Protein AF-A0A210QBY7-F1 (afdb_monomer_lite)

Sequence (183 aa):
MATKRFVQTTADEMLTKRVKVNADNTIKANQKSARILAEYLTEMCQDTAFESFDDAKGDNCNVQARGDKSNVQAKGDISNVQAGGDNSNEQARGDNNNVQARGDNIYVQAKDDNNNVQARGDNNNVQARGDNNNVQARGDNNNVRARGDNNNMQAWVGNNNVQARGDNSNVQARGDNNNVQAM

Radius of gyration: 27.67 Å; chains: 1; bounding box: 81×31×72 Å

pLDDT: mean 86.05, std 14.01, range [42.41, 98.56]

Foldseek 3Di:
DDDPDDPDQDPVNVVVVVVVVVVVVVVVVVVVVVVVVVLVVQQEAEEEDAAEDEATGHQEEEYEYEDQEYADEHEHQEYEAEYEHQHYHYEYEHEHYEYEYEHAHYEYEYEEYNYEEEYEHAHYEYEYEYENYEYEYEHAEEEAEYEEACYEEEYEEHAYEYEYEYYNYHYYYYYDHYDYYYD

Structure (mmCIF, N/CA/C/O backbone):
data_AF-A0A210QBY7-F1
#
_entry.id   AF-A0A210QBY7-F1
#
loop_
_atom_site.group_PDB
_atom_site.id
_atom_site.type_symbol
_atom_site.label_atom_id
_atom_site.label_alt_id
_atom_site.label_comp_id
_atom_site.label_asym_id
_atom_site.label_entity_id
_atom_site.label_seq_id
_atom_site.pdbx_PDB_ins_code
_atom_site.Cartn_x
_atom_site.Cartn_y
_atom_site.Cartn_z
_atom_site.occupancy
_atom_site.B_iso_or_equiv
_atom_site.auth_seq_id
_atom_site.auth_comp_id
_atom_site.auth_asym_id
_atom_site.auth_atom_id
_atom_site.pdbx_PDB_model_num
ATOM 1 N N . MET A 1 1 ? -62.542 -25.751 53.205 1.00 45.81 1 MET A N 1
ATOM 2 C CA . MET A 1 1 ? -62.296 -24.412 52.624 1.00 45.81 1 MET A CA 1
ATOM 3 C C . MET A 1 1 ? -60.810 -24.113 52.741 1.00 45.81 1 MET A C 1
ATOM 5 O O . MET A 1 1 ? -60.315 -24.057 53.856 1.00 45.81 1 MET A O 1
ATOM 9 N N . ALA A 1 2 ? -60.085 -24.016 51.624 1.00 45.78 2 ALA A N 1
ATOM 10 C CA . ALA A 1 2 ? -58.661 -23.684 51.632 1.00 45.78 2 ALA A CA 1
ATOM 11 C C . ALA A 1 2 ? -58.498 -22.159 51.694 1.00 45.78 2 ALA A C 1
ATOM 13 O O . ALA A 1 2 ? -58.852 -21.449 50.751 1.00 45.78 2 ALA A O 1
ATOM 14 N N . THR A 1 3 ? -58.013 -21.649 52.821 1.00 47.22 3 THR A N 1
ATOM 15 C CA . THR A 1 3 ? -57.775 -20.220 53.036 1.00 47.22 3 THR A CA 1
ATOM 16 C C . THR A 1 3 ? -56.633 -19.763 52.125 1.00 47.22 3 THR A C 1
ATOM 18 O O . THR A 1 3 ? -55.481 -20.144 52.331 1.00 47.22 3 THR A O 1
ATOM 21 N N . LYS A 1 4 ? -56.934 -18.956 51.097 1.00 53.50 4 LYS A N 1
ATOM 22 C CA . LYS A 1 4 ? -55.911 -18.270 50.292 1.00 53.50 4 LYS A CA 1
ATOM 23 C C . LYS A 1 4 ? -55.120 -17.335 51.216 1.00 53.50 4 LYS A C 1
ATOM 25 O O . LYS A 1 4 ? -55.618 -16.281 51.599 1.00 53.50 4 LYS A O 1
ATOM 30 N N . ARG A 1 5 ? -53.893 -17.720 51.581 1.00 47.78 5 ARG A N 1
ATOM 31 C CA . ARG A 1 5 ? -52.928 -16.824 52.233 1.00 47.78 5 ARG A CA 1
ATOM 32 C C . ARG A 1 5 ? -52.524 -15.745 51.228 1.00 47.78 5 ARG A C 1
ATOM 34 O O . ARG A 1 5 ? -51.733 -16.004 50.326 1.00 47.78 5 ARG A O 1
ATOM 41 N N . PHE A 1 6 ? -53.070 -14.543 51.380 1.00 56.25 6 PHE A N 1
ATOM 42 C CA . PHE A 1 6 ? -52.480 -13.348 50.786 1.00 56.25 6 PHE A CA 1
ATOM 43 C C . PHE A 1 6 ? -51.204 -13.033 51.567 1.00 56.25 6 PHE A C 1
ATOM 45 O O . PHE A 1 6 ? -51.256 -12.751 52.761 1.00 56.25 6 PHE A O 1
ATOM 52 N N . VAL A 1 7 ? -50.052 -13.151 50.911 1.00 62.00 7 VAL A N 1
ATOM 53 C CA . VAL A 1 7 ? -48.763 -12.776 51.498 1.00 62.00 7 VAL A CA 1
ATOM 54 C C . VAL A 1 7 ? -48.736 -11.249 51.587 1.00 62.00 7 VAL A C 1
ATOM 56 O O . VAL A 1 7 ? -48.567 -10.567 50.579 1.00 62.00 7 VAL A O 1
ATOM 59 N N . GLN A 1 8 ? -48.970 -10.704 52.780 1.00 61.72 8 GLN A N 1
ATOM 60 C CA . GLN A 1 8 ? -48.744 -9.289 53.066 1.00 61.72 8 GLN A CA 1
ATOM 61 C C . GLN A 1 8 ? -47.234 -9.056 53.143 1.00 61.72 8 GLN A C 1
ATOM 63 O O . GLN A 1 8 ? -46.600 -9.373 54.143 1.00 61.72 8 GLN A O 1
ATOM 68 N N . THR A 1 9 ? -46.659 -8.543 52.058 1.00 65.25 9 THR A N 1
ATOM 69 C CA . THR A 1 9 ? -45.274 -8.053 52.027 1.00 65.25 9 THR A CA 1
ATOM 70 C C . THR A 1 9 ? -45.123 -6.895 53.013 1.00 65.25 9 THR A C 1
ATOM 72 O O . THR A 1 9 ? -45.935 -5.965 52.989 1.00 65.25 9 THR A O 1
ATOM 75 N N . THR A 1 10 ? -44.099 -6.922 53.863 1.00 80.12 10 THR A N 1
ATOM 76 C CA . THR A 1 10 ? -43.856 -5.835 54.829 1.00 80.12 10 THR A CA 1
ATOM 77 C C . THR A 1 10 ? -43.322 -4.578 54.124 1.00 80.12 10 THR A C 1
ATOM 79 O O . THR A 1 10 ? -42.815 -4.643 52.999 1.00 80.12 10 THR A O 1
ATOM 82 N N . ALA A 1 11 ? -43.442 -3.403 54.756 1.00 80.94 11 ALA A N 1
ATOM 83 C CA . ALA A 1 11 ? -42.924 -2.148 54.193 1.00 80.94 11 ALA A CA 1
ATOM 84 C C . ALA A 1 11 ? -41.408 -2.216 53.924 1.00 80.94 11 ALA A C 1
ATOM 86 O O . ALA A 1 11 ? -40.953 -1.751 52.878 1.00 80.94 11 ALA A O 1
ATOM 87 N N . ASP A 1 12 ? -40.655 -2.880 54.806 1.00 80.38 12 ASP A N 1
ATOM 88 C CA . ASP A 1 12 ? -39.215 -3.109 54.650 1.00 80.38 12 ASP A CA 1
ATOM 89 C C . ASP A 1 12 ? -38.896 -4.019 53.459 1.00 80.38 12 ASP A C 1
ATOM 91 O O . ASP A 1 12 ? -37.970 -3.744 52.693 1.00 80.38 12 ASP A O 1
ATOM 95 N N . GLU A 1 13 ? -39.689 -5.068 53.221 1.00 84.88 13 GLU A N 1
ATOM 96 C CA . GLU A 1 13 ? -39.536 -5.915 52.032 1.00 84.88 13 GLU A CA 1
ATOM 97 C C . GLU A 1 13 ? -39.848 -5.152 50.736 1.00 84.88 13 GLU A C 1
ATOM 99 O O . GLU A 1 13 ? -39.161 -5.335 49.726 1.00 84.88 13 GLU A O 1
ATOM 104 N N . MET A 1 14 ? -40.859 -4.276 50.747 1.00 85.56 14 MET A N 1
ATOM 105 C CA . MET A 1 14 ? -41.179 -3.415 49.602 1.00 85.56 14 MET A CA 1
ATOM 106 C C . MET A 1 14 ? -40.079 -2.383 49.334 1.00 85.56 14 MET A C 1
ATOM 108 O O . MET A 1 14 ? -39.711 -2.174 48.174 1.00 85.56 14 MET A O 1
ATOM 112 N N . LEU A 1 15 ? -39.517 -1.777 50.384 1.00 86.31 15 LEU A N 1
ATOM 113 C CA . LEU A 1 15 ? -38.401 -0.840 50.280 1.00 86.31 15 LEU A CA 1
ATOM 114 C C . LEU A 1 15 ? -37.148 -1.539 49.738 1.00 86.31 15 LEU A C 1
ATOM 116 O O . LEU A 1 15 ? -36.541 -1.060 48.782 1.00 86.31 15 LEU A O 1
ATOM 120 N N . THR A 1 16 ? -36.830 -2.723 50.264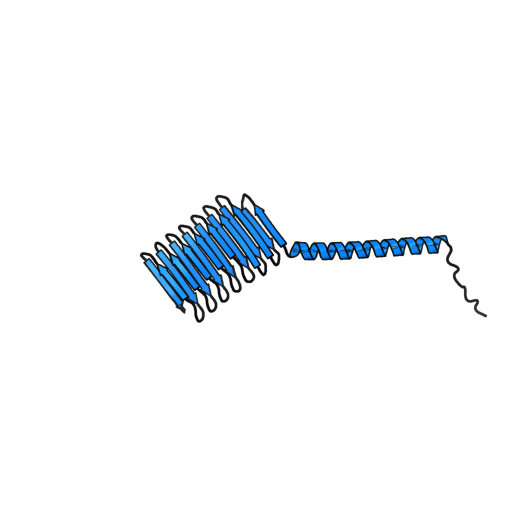 1.00 86.94 16 THR A N 1
ATOM 121 C CA . THR A 1 16 ? -35.696 -3.549 49.821 1.00 86.94 16 THR A CA 1
ATOM 122 C C . THR A 1 16 ? -35.824 -3.938 48.347 1.00 86.94 16 THR A C 1
ATOM 124 O O . THR A 1 16 ? -34.856 -3.850 47.589 1.00 86.94 16 THR A O 1
ATOM 127 N N . LYS A 1 17 ? -37.031 -4.320 47.901 1.00 88.31 17 LYS A N 1
ATOM 128 C CA . LYS A 1 17 ? -37.309 -4.606 46.484 1.00 88.31 17 LYS A CA 1
ATOM 129 C C . LYS A 1 17 ? -37.128 -3.367 45.607 1.00 88.31 17 LYS A C 1
ATOM 131 O O . LYS A 1 17 ? -36.501 -3.468 44.557 1.00 88.31 17 LYS A O 1
ATOM 136 N N . ARG A 1 18 ? -37.628 -2.201 46.030 1.00 88.25 18 ARG A N 1
ATOM 137 C CA . ARG A 1 18 ? -37.465 -0.935 45.290 1.00 88.25 18 ARG A CA 1
ATOM 138 C C . ARG A 1 18 ? -36.004 -0.525 45.153 1.00 88.25 18 ARG A C 1
ATOM 140 O O . ARG A 1 18 ? -35.585 -0.153 44.061 1.00 88.25 18 ARG A O 1
ATOM 147 N N . VAL A 1 19 ? -35.233 -0.626 46.234 1.00 90.56 19 VAL A N 1
ATOM 148 C CA . VAL A 1 19 ? -33.799 -0.314 46.224 1.00 90.56 19 VAL A CA 1
ATOM 149 C C . VAL A 1 19 ? -33.054 -1.248 45.269 1.00 90.56 19 VAL A C 1
ATOM 151 O O . VAL A 1 19 ? -32.284 -0.761 44.445 1.00 90.56 19 VAL A O 1
ATOM 154 N N . LYS A 1 20 ? -33.340 -2.560 45.296 1.00 89.19 20 LYS A N 1
ATOM 155 C CA . LYS A 1 20 ? -32.759 -3.518 44.338 1.00 89.19 20 LYS A CA 1
ATOM 156 C C . LYS A 1 20 ? -33.100 -3.180 42.888 1.00 89.19 20 LYS A C 1
ATOM 158 O O . LYS A 1 20 ? -32.198 -3.086 42.068 1.00 89.19 20 LYS A O 1
ATOM 163 N N . VAL A 1 21 ? -34.374 -2.928 42.581 1.00 93.12 21 VAL A N 1
ATOM 164 C CA . VAL A 1 21 ? -34.806 -2.588 41.213 1.00 93.12 21 VAL A CA 1
ATOM 165 C C . VAL A 1 21 ? -34.131 -1.306 40.713 1.00 93.12 21 VAL A C 1
ATOM 167 O O . VAL A 1 21 ? -33.682 -1.255 39.569 1.00 93.12 21 VAL A O 1
ATOM 170 N N . ASN A 1 22 ? -34.007 -0.282 41.560 1.00 89.94 22 ASN A N 1
ATOM 171 C CA . ASN A 1 22 ? -33.315 0.954 41.191 1.00 89.94 22 ASN A CA 1
ATOM 172 C C . ASN A 1 22 ? -31.812 0.732 40.966 1.00 89.94 22 ASN A C 1
ATOM 174 O O . ASN A 1 22 ? -31.254 1.277 40.010 1.00 89.94 22 ASN A O 1
ATOM 178 N N . ALA A 1 23 ? -31.165 -0.083 41.804 1.00 85.69 23 ALA A N 1
ATOM 179 C CA . ALA A 1 23 ? -29.761 -0.444 41.634 1.00 85.69 23 ALA A CA 1
ATOM 180 C C . ALA A 1 23 ? -29.536 -1.214 40.323 1.00 85.69 23 ALA A C 1
ATOM 182 O O . ALA A 1 23 ? -28.673 -0.834 39.535 1.00 85.69 23 ALA A O 1
ATOM 183 N N . ASP A 1 24 ? -30.369 -2.216 40.032 1.00 91.75 24 ASP A N 1
ATOM 184 C CA . ASP A 1 24 ? -30.287 -3.020 38.809 1.00 91.75 24 ASP A CA 1
ATOM 185 C C . ASP A 1 24 ? -30.492 -2.170 37.548 1.00 91.75 24 ASP A C 1
ATOM 187 O O . ASP A 1 24 ? -29.776 -2.331 36.558 1.00 91.75 24 ASP A O 1
ATOM 191 N N . ASN A 1 25 ? -31.445 -1.233 37.574 1.00 90.38 25 ASN A N 1
ATOM 192 C CA . ASN A 1 25 ? -31.676 -0.309 36.462 1.00 90.38 25 ASN A CA 1
ATOM 193 C C . ASN A 1 25 ? -30.480 0.622 36.238 1.00 90.38 25 ASN A C 1
ATOM 195 O O . ASN A 1 25 ? -30.085 0.847 35.095 1.00 90.38 25 ASN A O 1
ATOM 199 N N . THR A 1 26 ? -29.878 1.119 37.320 1.00 88.50 26 THR A N 1
ATOM 200 C CA . THR A 1 26 ? -28.685 1.975 37.255 1.00 88.50 26 THR A CA 1
ATOM 201 C C . THR A 1 26 ? -27.488 1.205 36.694 1.00 88.50 26 THR A C 1
ATOM 203 O O . THR A 1 26 ? -26.792 1.700 35.810 1.00 88.50 26 THR A O 1
ATOM 206 N N . ILE A 1 27 ? -27.283 -0.040 37.135 1.00 84.62 27 ILE A N 1
ATOM 207 C CA . ILE A 1 27 ? -26.220 -0.916 36.625 1.00 84.62 27 ILE A CA 1
ATOM 208 C C . ILE A 1 27 ? -26.420 -1.193 35.132 1.00 84.62 27 ILE A C 1
ATOM 210 O O . ILE A 1 27 ? -25.480 -1.034 34.357 1.00 84.62 27 ILE A O 1
ATOM 214 N N . LYS A 1 28 ? -27.639 -1.546 34.704 1.00 88.69 28 LYS A N 1
ATOM 215 C CA . LYS A 1 28 ? -27.954 -1.789 33.286 1.00 88.69 28 LYS A CA 1
ATOM 216 C C . LYS A 1 28 ? -27.734 -0.550 32.419 1.00 88.69 28 LYS A C 1
ATOM 218 O O . LYS A 1 28 ? -27.207 -0.672 31.315 1.00 88.69 28 LYS A O 1
ATOM 223 N N . ALA A 1 29 ? -28.118 0.630 32.907 1.00 85.00 29 ALA A N 1
ATOM 224 C CA . ALA A 1 29 ? -27.880 1.889 32.207 1.00 85.00 29 ALA A CA 1
ATOM 225 C C . ALA A 1 29 ? -26.376 2.149 32.036 1.00 85.00 29 ALA A C 1
ATOM 227 O O . ALA A 1 29 ? -25.923 2.395 30.920 1.00 85.00 29 ALA A O 1
ATOM 228 N N . ASN A 1 30 ? -25.594 1.988 33.106 1.00 78.50 30 ASN A N 1
ATOM 229 C CA . ASN A 1 30 ? -24.143 2.174 33.068 1.00 78.50 30 ASN A CA 1
ATOM 230 C C . ASN A 1 30 ? -23.444 1.142 32.172 1.00 78.50 30 ASN A C 1
ATOM 232 O O . ASN A 1 30 ? -22.545 1.504 31.421 1.00 78.50 30 ASN A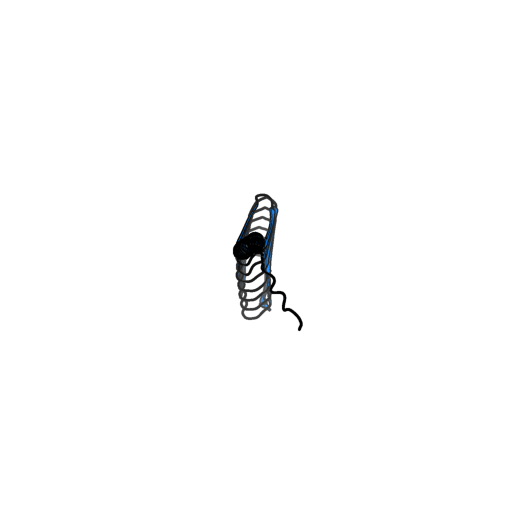 O 1
ATOM 236 N N . GLN A 1 31 ? -23.880 -0.121 32.189 1.00 82.12 31 GLN A N 1
ATOM 237 C CA . GLN A 1 31 ? -23.374 -1.162 31.288 1.00 82.12 31 GLN A CA 1
ATOM 238 C C . GLN A 1 31 ? -23.665 -0.841 29.818 1.00 82.12 31 GLN A C 1
ATOM 240 O O . GLN A 1 31 ? -22.802 -1.041 28.966 1.00 82.12 31 GLN A O 1
ATOM 245 N N . LYS A 1 32 ? -24.858 -0.316 29.507 1.00 87.50 32 LYS A N 1
ATOM 246 C CA . LYS A 1 32 ? -25.217 0.099 28.145 1.00 87.50 32 LYS A CA 1
ATOM 247 C C . LYS A 1 32 ? -24.360 1.276 27.674 1.00 87.50 32 LYS A C 1
ATOM 249 O O . LYS A 1 32 ? -23.839 1.227 26.565 1.00 87.50 32 LYS A O 1
ATOM 254 N N . SER A 1 33 ? -24.169 2.289 28.519 1.00 79.38 33 SER A N 1
ATOM 255 C CA . SER A 1 33 ? -23.293 3.428 28.217 1.00 79.38 33 SER A CA 1
ATOM 256 C C . SER A 1 33 ? -21.832 3.002 28.039 1.00 79.38 33 SER A C 1
ATOM 258 O O . SER A 1 33 ? -21.182 3.442 27.097 1.00 79.38 33 SER A O 1
ATOM 260 N N . ALA A 1 34 ? -21.326 2.107 28.893 1.00 67.81 34 ALA A N 1
ATOM 261 C CA . ALA A 1 34 ? -19.969 1.570 28.787 1.00 67.81 34 ALA A CA 1
ATOM 262 C C . ALA A 1 34 ? -19.764 0.760 27.499 1.00 67.81 34 ALA A C 1
ATOM 264 O O . ALA A 1 34 ? -18.706 0.847 26.884 1.00 67.81 34 ALA A O 1
ATOM 265 N N . ARG A 1 35 ? -20.785 0.011 27.063 1.00 77.38 35 ARG A N 1
ATOM 266 C CA . ARG A 1 35 ? -20.755 -0.721 25.793 1.00 77.38 35 ARG A CA 1
ATOM 267 C C . ARG A 1 35 ? -20.681 0.218 24.588 1.00 77.38 35 ARG A C 1
ATOM 269 O O . ARG A 1 35 ? -19.838 0.002 23.732 1.00 77.38 35 ARG A O 1
ATOM 276 N N . ILE A 1 36 ? -21.500 1.270 24.561 1.00 74.06 36 ILE A N 1
ATOM 277 C CA . ILE A 1 36 ? -21.469 2.285 23.492 1.00 74.06 36 ILE A CA 1
ATOM 278 C C . ILE A 1 36 ? -20.101 2.979 23.443 1.00 74.06 36 ILE A C 1
ATOM 280 O O . ILE A 1 36 ? -19.550 3.193 22.370 1.00 74.06 36 ILE A O 1
ATOM 284 N N . LEU A 1 37 ? -19.524 3.299 24.606 1.00 69.44 37 LEU A N 1
ATOM 285 C CA . LEU A 1 37 ? -18.194 3.902 24.680 1.00 69.44 37 LEU A CA 1
ATOM 286 C C . LEU A 1 37 ? -17.101 2.950 24.168 1.00 69.44 37 LEU A C 1
ATOM 288 O O . LEU A 1 37 ? -16.184 3.391 23.486 1.00 69.44 37 LEU A O 1
ATOM 292 N N . ALA A 1 38 ? -17.196 1.654 24.475 1.00 60.84 38 ALA A N 1
ATOM 293 C CA . ALA A 1 38 ? -16.258 0.649 23.981 1.00 60.84 38 ALA A CA 1
ATOM 294 C C . ALA A 1 38 ? -16.369 0.439 22.460 1.00 60.84 38 ALA A C 1
ATOM 296 O O . ALA A 1 38 ? -15.344 0.314 21.796 1.00 60.84 38 ALA A O 1
ATOM 297 N N . GLU A 1 39 ? -17.587 0.441 21.910 1.00 65.88 39 GLU A N 1
ATOM 298 C CA . GLU A 1 39 ? -17.836 0.391 20.460 1.00 65.88 39 GLU A CA 1
ATOM 299 C C . GLU A 1 39 ? -17.186 1.611 19.771 1.00 65.88 39 GLU A C 1
ATOM 301 O O . GLU A 1 39 ? -16.340 1.433 18.901 1.00 65.88 39 GLU A O 1
ATOM 306 N N . TYR A 1 40 ? -17.420 2.825 20.281 1.00 61.41 40 TYR A N 1
ATOM 307 C CA . TYR A 1 40 ? -16.814 4.064 19.767 1.00 61.41 40 TYR A CA 1
ATOM 308 C C . TYR A 1 40 ? -15.275 4.101 19.842 1.00 61.41 40 TYR A C 1
ATOM 310 O O . TYR A 1 40 ? -14.606 4.630 18.960 1.00 61.41 40 TYR A O 1
ATOM 318 N N . LEU A 1 41 ? -14.679 3.549 20.903 1.00 59.56 41 LEU A N 1
ATOM 319 C CA . LEU A 1 41 ? -13.218 3.494 21.041 1.00 59.56 41 LEU A CA 1
ATOM 320 C C . LEU A 1 41 ? -12.577 2.424 20.150 1.00 59.56 41 LEU A C 1
ATOM 322 O O . LEU A 1 41 ? -11.413 2.561 19.792 1.00 59.56 41 LEU A O 1
ATOM 326 N N . THR A 1 42 ? -13.321 1.381 19.775 1.00 56.25 42 THR A N 1
ATOM 327 C CA . THR A 1 42 ? -12.841 0.367 18.822 1.00 56.25 42 THR A CA 1
ATOM 328 C C . THR A 1 42 ? -12.772 0.936 17.399 1.00 56.25 42 THR A C 1
ATOM 330 O O . THR A 1 42 ? -11.956 0.489 16.602 1.00 56.25 42 THR A O 1
ATOM 333 N N . GLU A 1 43 ? -13.574 1.957 17.088 1.00 56.94 43 GLU A N 1
ATOM 334 C CA . GLU A 1 43 ? -13.597 2.617 15.775 1.00 56.94 43 GLU A CA 1
ATOM 335 C C . GLU A 1 43 ? -12.379 3.527 15.524 1.00 56.94 43 GLU A C 1
ATOM 337 O O . GLU A 1 43 ? -12.050 3.795 14.371 1.00 56.94 43 GLU A O 1
ATOM 342 N N . MET A 1 44 ? -11.685 3.995 16.570 1.00 55.41 44 MET A N 1
ATOM 343 C CA . MET A 1 44 ? -10.581 4.956 16.451 1.00 55.41 44 MET A CA 1
ATOM 344 C C . MET A 1 44 ? -9.289 4.407 17.057 1.00 55.41 44 MET A C 1
ATOM 346 O O . MET A 1 44 ? -9.062 4.507 18.263 1.00 55.41 44 MET A O 1
ATOM 350 N N . CYS A 1 45 ? -8.395 3.888 16.216 1.00 65.69 45 CYS A N 1
ATOM 351 C CA . CYS A 1 45 ? -7.062 3.492 16.658 1.00 65.69 45 CYS A CA 1
ATOM 352 C C . CYS A 1 45 ? -6.052 4.608 16.353 1.00 65.69 45 CYS A C 1
ATOM 354 O O . CYS A 1 45 ? -5.798 4.918 15.190 1.00 65.69 45 CYS A O 1
ATOM 356 N N . GLN A 1 46 ? -5.481 5.231 17.387 1.00 59.75 46 GLN A N 1
ATOM 357 C CA . GLN A 1 46 ? -4.388 6.200 17.260 1.00 59.75 46 GLN A CA 1
ATOM 358 C C . GLN A 1 46 ? -3.180 5.671 18.027 1.00 59.75 46 GLN A C 1
ATOM 360 O O . GLN A 1 46 ? -3.248 5.563 19.251 1.00 59.75 46 GLN A O 1
ATOM 365 N N . ASP A 1 47 ? -2.100 5.349 17.316 1.00 61.16 47 ASP A N 1
ATOM 366 C CA . ASP A 1 47 ? -0.855 4.878 17.926 1.00 61.16 47 ASP A CA 1
ATOM 367 C C . ASP A 1 47 ? 0.345 5.666 17.387 1.00 61.16 47 ASP A C 1
ATOM 369 O O . ASP A 1 47 ? 0.490 5.893 16.182 1.00 61.16 47 ASP A O 1
ATOM 373 N N . THR A 1 48 ? 1.186 6.139 18.300 1.00 52.81 48 THR A N 1
ATOM 374 C CA . THR A 1 48 ? 2.389 6.911 17.986 1.00 52.81 48 THR A CA 1
ATOM 375 C C . THR A 1 48 ? 3.512 6.425 18.893 1.00 52.81 48 THR A C 1
ATOM 377 O O . THR A 1 48 ? 3.564 6.822 20.061 1.00 52.81 48 THR A O 1
ATOM 380 N N . ALA A 1 49 ? 4.416 5.595 18.374 1.00 51.41 49 ALA A N 1
ATOM 381 C CA . ALA A 1 49 ? 5.551 5.068 19.128 1.00 51.41 49 ALA A CA 1
ATOM 382 C C . ALA A 1 49 ? 6.899 5.552 18.568 1.00 51.41 49 ALA A C 1
ATOM 384 O O . ALA A 1 49 ? 7.070 5.798 17.372 1.00 51.41 49 ALA A O 1
ATOM 385 N N . PHE A 1 50 ? 7.871 5.710 19.473 1.00 48.69 50 PHE A N 1
ATOM 386 C CA . PHE A 1 50 ? 9.222 6.210 19.182 1.00 48.69 50 PHE A CA 1
ATOM 387 C C . PHE A 1 50 ? 10.257 5.085 18.968 1.00 48.69 50 PHE A C 1
ATOM 389 O O . PHE A 1 50 ? 11.356 5.386 18.526 1.00 48.69 50 PHE A O 1
ATOM 396 N N . GLU A 1 51 ? 9.909 3.814 19.225 1.00 42.41 51 GLU A N 1
ATOM 397 C CA . GLU A 1 51 ? 10.668 2.600 18.858 1.00 42.41 51 GLU A CA 1
ATOM 398 C C . GLU A 1 51 ? 9.671 1.422 18.713 1.00 42.41 51 GLU A C 1
ATOM 400 O O . GLU A 1 51 ? 8.755 1.282 19.519 1.00 42.41 51 GLU A O 1
ATOM 405 N N . SER A 1 52 ? 9.771 0.621 17.649 1.00 54.31 52 SER A N 1
ATOM 406 C CA . SER A 1 52 ? 8.634 0.426 16.726 1.00 54.31 52 SER A CA 1
ATOM 407 C C . SER A 1 52 ? 8.078 -1.006 16.586 1.00 54.31 52 SER A C 1
ATOM 409 O O . SER A 1 52 ? 8.454 -1.791 15.706 1.00 54.31 52 SER A O 1
ATOM 411 N N . PHE A 1 53 ? 7.089 -1.335 17.410 1.00 56.81 53 PHE A N 1
ATOM 412 C CA . PHE A 1 53 ? 6.132 -2.386 17.067 1.00 56.81 53 PHE A CA 1
ATOM 413 C C . PHE A 1 53 ? 4.724 -1.920 17.418 1.00 56.81 53 PHE A C 1
ATOM 415 O O . PHE A 1 53 ? 4.314 -2.024 18.572 1.00 56.81 53 PHE A O 1
ATOM 422 N N . ASP A 1 54 ? 3.991 -1.460 16.407 1.00 71.38 54 ASP A N 1
ATOM 423 C CA . ASP A 1 54 ? 2.627 -0.952 16.567 1.00 71.38 54 ASP A CA 1
ATOM 424 C C . ASP A 1 54 ? 1.651 -1.920 15.873 1.00 71.38 54 ASP A C 1
ATOM 426 O O . ASP A 1 54 ? 1.751 -2.138 14.664 1.00 71.38 54 ASP A O 1
ATOM 430 N N . ASP A 1 55 ? 0.725 -2.543 16.618 1.00 72.94 55 ASP A N 1
ATOM 431 C CA . ASP A 1 55 ? -0.405 -3.327 16.070 1.00 72.94 55 ASP A CA 1
ATOM 432 C C . ASP A 1 55 ? -1.708 -2.581 16.370 1.00 72.94 55 ASP A C 1
ATOM 434 O O . ASP A 1 55 ? -2.333 -2.769 17.416 1.00 72.94 55 ASP A O 1
ATOM 438 N N . ALA A 1 56 ? -2.111 -1.736 15.428 1.00 76.00 56 ALA A N 1
ATOM 439 C CA . ALA A 1 56 ? -3.346 -0.974 15.464 1.00 76.00 56 ALA A CA 1
ATOM 440 C C . ALA A 1 56 ? -4.511 -1.789 14.889 1.00 76.00 56 ALA A C 1
ATOM 442 O O . ALA A 1 56 ? -4.415 -2.372 13.803 1.00 76.00 56 ALA A O 1
ATOM 443 N N . LYS A 1 57 ? -5.630 -1.827 15.619 1.00 75.44 57 LYS A N 1
ATOM 444 C CA . LYS A 1 57 ? -6.869 -2.495 15.201 1.00 75.44 57 LYS A CA 1
ATOM 445 C C . LYS A 1 57 ? -8.060 -1.579 15.440 1.00 75.44 57 LYS A C 1
ATOM 447 O O . LYS A 1 57 ? -8.222 -1.087 16.553 1.00 75.44 57 LYS A O 1
ATOM 452 N N . GLY A 1 58 ? -8.892 -1.423 14.420 1.00 70.19 58 GLY A N 1
ATOM 453 C CA . GLY A 1 58 ? -10.109 -0.616 14.450 1.00 70.19 58 GLY A CA 1
ATOM 454 C C . GLY A 1 58 ? -10.449 -0.109 13.055 1.00 70.19 58 GLY A C 1
ATOM 455 O O . GLY A 1 58 ? -9.555 -0.014 12.221 1.00 70.19 58 GLY A O 1
ATOM 456 N N . ASP A 1 59 ? -11.713 0.214 12.792 1.00 76.38 59 ASP A N 1
ATOM 457 C CA . ASP A 1 59 ? -12.181 0.551 11.437 1.00 76.38 59 ASP A CA 1
ATOM 458 C C . ASP A 1 59 ? -11.442 1.757 10.839 1.00 76.38 59 ASP A C 1
ATOM 460 O O . ASP A 1 59 ? -11.215 1.799 9.632 1.00 76.38 59 ASP A O 1
ATOM 464 N N . ASN A 1 60 ? -11.008 2.700 11.685 1.00 80.94 60 ASN A N 1
ATOM 465 C CA . ASN A 1 60 ? -10.194 3.840 11.289 1.00 80.94 60 ASN A CA 1
ATOM 466 C C . ASN A 1 60 ? -8.897 3.920 12.116 1.00 80.94 60 ASN A C 1
ATOM 468 O O . ASN A 1 60 ? -8.896 4.339 13.280 1.00 80.94 60 ASN A O 1
ATOM 472 N N . CYS A 1 61 ? -7.776 3.521 11.515 1.00 81.62 61 CYS A N 1
ATOM 473 C CA . CYS A 1 61 ? -6.463 3.497 12.160 1.00 81.62 61 CYS A CA 1
ATOM 474 C C . CYS A 1 61 ? -5.560 4.640 11.671 1.00 81.62 61 CYS A C 1
ATOM 476 O O . CYS A 1 61 ? -5.432 4.876 10.473 1.00 81.62 61 CYS A O 1
ATOM 478 N N . ASN A 1 62 ? -4.840 5.304 12.575 1.00 83.25 62 ASN A N 1
ATOM 479 C CA . ASN A 1 62 ? -3.751 6.220 12.237 1.00 83.25 62 ASN A CA 1
ATOM 480 C C . ASN A 1 62 ? -2.513 5.879 13.071 1.00 83.25 62 ASN A C 1
ATOM 482 O O . ASN A 1 62 ? -2.527 6.044 14.291 1.00 83.25 62 ASN A O 1
ATOM 486 N N . VAL A 1 63 ? -1.456 5.416 12.404 1.00 84.88 63 VAL A N 1
ATOM 487 C CA . VAL A 1 63 ? -0.241 4.911 13.053 1.00 84.88 63 VAL A CA 1
ATOM 488 C C . VAL A 1 63 ? 0.986 5.654 12.555 1.00 84.88 63 VAL A C 1
ATOM 490 O O . VAL A 1 63 ? 1.176 5.814 11.345 1.00 84.88 63 VAL A O 1
ATOM 493 N N . GLN A 1 64 ? 1.834 6.086 13.488 1.00 84.75 64 GLN A N 1
ATOM 494 C CA . GLN A 1 64 ? 3.121 6.699 13.179 1.00 84.75 64 GLN A CA 1
ATOM 495 C C . GLN A 1 64 ? 4.256 6.021 13.948 1.00 84.75 64 GLN A C 1
ATOM 497 O O . GLN A 1 64 ? 4.309 6.124 15.171 1.00 84.75 64 GLN A O 1
ATOM 502 N N . ALA A 1 65 ? 5.203 5.435 13.216 1.00 82.56 65 ALA A N 1
ATOM 503 C CA . ALA A 1 65 ? 6.427 4.862 13.768 1.00 82.56 65 ALA A CA 1
ATOM 504 C C . ALA A 1 65 ? 7.659 5.596 13.231 1.00 82.56 65 ALA A C 1
ATOM 506 O O . ALA A 1 65 ? 7.737 5.946 12.048 1.00 82.56 65 ALA A O 1
ATOM 507 N N . ARG A 1 66 ? 8.633 5.852 14.105 1.00 79.50 66 ARG A N 1
ATOM 508 C CA . ARG A 1 66 ? 9.935 6.419 13.733 1.00 79.50 66 ARG A CA 1
ATOM 509 C C . ARG A 1 66 ? 11.054 5.716 14.493 1.00 79.50 66 ARG A C 1
ATOM 511 O O . ARG A 1 66 ? 10.829 5.261 15.606 1.00 79.50 66 ARG A O 1
ATOM 518 N N . GLY A 1 67 ? 12.244 5.681 13.904 1.00 78.31 67 GLY A N 1
ATOM 519 C CA . GLY A 1 67 ? 13.459 5.101 14.490 1.00 78.31 67 GLY A CA 1
ATOM 520 C C . GLY A 1 67 ? 14.177 4.207 13.482 1.00 78.31 67 GLY A C 1
ATOM 521 O O . GLY A 1 67 ? 13.575 3.830 12.486 1.00 78.31 67 GLY A O 1
ATOM 522 N N . ASP A 1 68 ? 15.442 3.850 13.723 1.00 82.00 68 ASP A N 1
ATOM 523 C CA . ASP A 1 68 ? 16.305 3.101 12.778 1.00 82.00 68 ASP A CA 1
ATOM 524 C C . ASP A 1 68 ? 15.648 1.832 12.210 1.00 82.00 68 ASP A C 1
ATOM 526 O O . ASP A 1 68 ? 15.922 1.390 11.091 1.00 82.00 68 ASP A O 1
ATOM 530 N N . LYS A 1 69 ? 14.764 1.227 13.003 1.00 82.50 69 LYS A N 1
ATOM 531 C CA . LYS A 1 69 ? 13.844 0.186 12.564 1.00 82.50 69 LYS A CA 1
ATOM 532 C C . LYS A 1 69 ? 12.429 0.672 12.824 1.00 82.50 69 LYS A C 1
ATOM 534 O O . LYS A 1 69 ? 12.184 1.245 13.882 1.00 82.50 69 LYS A O 1
ATOM 539 N N . SER A 1 70 ? 11.517 0.415 11.895 1.00 83.56 70 SER A N 1
ATOM 540 C CA . SER A 1 70 ? 10.076 0.658 11.995 1.00 83.56 70 SER A CA 1
ATOM 541 C C . SER A 1 70 ? 9.313 -0.616 11.628 1.00 83.56 70 SER A C 1
A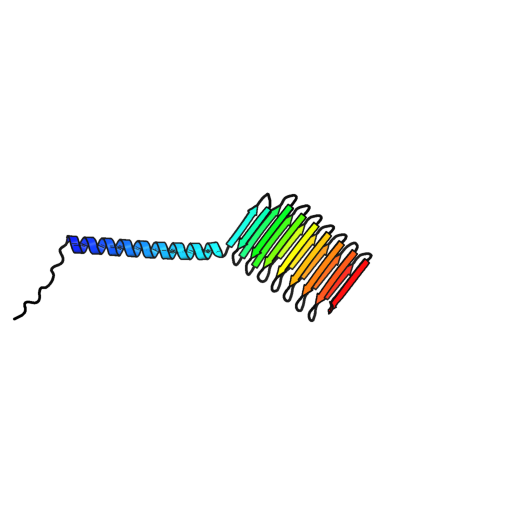TOM 543 O O . SER A 1 70 ? 9.571 -1.191 10.575 1.00 83.56 70 SER A O 1
ATOM 545 N N . ASN A 1 71 ? 8.413 -1.100 12.490 1.00 84.38 71 ASN A N 1
ATOM 546 C CA . ASN A 1 71 ? 7.510 -2.207 12.166 1.00 84.38 71 ASN A CA 1
ATOM 547 C C . ASN A 1 71 ? 6.077 -1.857 12.573 1.00 84.38 71 ASN A C 1
ATOM 549 O O . ASN A 1 71 ? 5.780 -1.714 13.758 1.00 84.38 71 ASN A O 1
ATOM 553 N N . VAL A 1 72 ? 5.197 -1.719 11.585 1.00 86.25 72 VAL A N 1
ATOM 554 C CA . VAL A 1 72 ? 3.819 -1.272 11.794 1.00 86.25 72 VAL A CA 1
ATOM 555 C C . VAL A 1 72 ? 2.842 -2.245 11.162 1.00 86.25 72 VAL A C 1
ATOM 557 O O . VAL A 1 72 ? 2.972 -2.633 10.001 1.00 86.25 72 VAL A O 1
ATOM 560 N N . GLN A 1 73 ? 1.803 -2.582 11.912 1.00 87.31 73 GLN A N 1
ATOM 561 C CA . GLN A 1 73 ? 0.644 -3.303 11.431 1.00 87.31 73 GLN A CA 1
ATOM 562 C C . GLN A 1 73 ? -0.627 -2.513 11.751 1.00 87.31 73 GLN A C 1
ATOM 564 O O . GLN A 1 73 ? -0.949 -2.291 12.910 1.00 87.31 73 GLN A O 1
ATOM 569 N N . ALA A 1 74 ? -1.383 -2.145 10.720 1.00 86.00 74 ALA A N 1
ATOM 570 C CA . ALA A 1 74 ? -2.712 -1.562 10.854 1.00 86.00 74 ALA A CA 1
ATOM 571 C C . ALA A 1 74 ? -3.759 -2.484 10.221 1.00 86.00 74 ALA A C 1
ATOM 573 O O . ALA A 1 74 ? -3.542 -3.058 9.146 1.00 86.00 74 ALA A O 1
ATOM 574 N N . LYS A 1 75 ? -4.877 -2.673 10.921 1.00 84.94 75 LYS A N 1
ATOM 575 C CA . LYS A 1 75 ? -6.012 -3.482 10.468 1.00 84.94 75 LYS A CA 1
ATOM 576 C C . LYS A 1 75 ? -7.302 -2.696 10.681 1.00 84.94 75 LYS A C 1
ATOM 578 O O . LYS A 1 75 ? -7.678 -2.472 11.831 1.00 84.94 75 LYS A O 1
ATOM 583 N N . GLY A 1 76 ? -7.971 -2.355 9.588 1.00 81.50 76 GLY A N 1
ATOM 584 C CA . GLY A 1 76 ? -9.190 -1.554 9.579 1.00 81.50 76 GLY A CA 1
ATOM 585 C C . GLY A 1 76 ? -9.620 -1.213 8.162 1.00 81.50 76 GLY A C 1
ATOM 586 O O . GLY A 1 76 ? -8.783 -1.210 7.265 1.00 81.50 76 GLY A O 1
ATOM 587 N N . ASP A 1 77 ? -10.898 -0.889 7.977 1.00 84.75 77 ASP A N 1
ATOM 588 C CA . ASP A 1 77 ? -11.472 -0.484 6.685 1.00 84.75 77 ASP A CA 1
ATOM 589 C C . ASP A 1 77 ? -10.845 0.791 6.105 1.00 84.75 77 ASP A C 1
ATOM 591 O O . ASP A 1 77 ? -11.029 1.081 4.924 1.00 84.75 77 ASP A O 1
ATOM 595 N N . ILE A 1 78 ? -10.184 1.591 6.948 1.00 87.12 78 ILE A N 1
ATOM 596 C CA . ILE A 1 78 ? -9.404 2.768 6.581 1.00 87.12 78 ILE A CA 1
ATOM 597 C C . ILE A 1 78 ? -8.201 2.851 7.526 1.00 87.12 78 ILE A C 1
ATOM 599 O O . ILE A 1 78 ? -8.349 3.045 8.730 1.00 87.12 78 ILE A O 1
ATOM 603 N N . SER A 1 79 ? -6.982 2.768 6.999 1.00 88.25 79 SER A N 1
ATOM 604 C CA . SER A 1 79 ? -5.765 2.975 7.794 1.00 88.25 79 SER A CA 1
ATOM 605 C C . SER A 1 79 ? -4.819 3.981 7.153 1.00 88.25 79 SER A C 1
ATOM 607 O O . SER A 1 79 ? -4.522 3.907 5.964 1.00 88.25 79 SER A O 1
ATOM 609 N N . ASN A 1 80 ? -4.261 4.883 7.954 1.00 89.50 80 ASN A N 1
ATOM 610 C CA . ASN A 1 80 ? -3.155 5.750 7.571 1.00 89.50 80 ASN A CA 1
ATOM 611 C C . ASN A 1 80 ? -1.897 5.345 8.347 1.00 89.50 80 ASN A C 1
ATOM 613 O O . ASN A 1 80 ? -1.827 5.510 9.563 1.00 89.50 80 ASN A O 1
ATOM 617 N N . VAL A 1 81 ? -0.904 4.808 7.646 1.00 90.31 81 VAL A N 1
ATOM 618 C CA . VAL A 1 81 ? 0.349 4.322 8.234 1.00 90.31 81 VAL A CA 1
ATOM 619 C C . VAL A 1 81 ? 1.500 5.186 7.747 1.00 90.31 81 VAL A C 1
ATOM 621 O O . VAL A 1 81 ? 1.705 5.334 6.541 1.00 90.31 81 VAL A O 1
ATOM 624 N N . GLN A 1 82 ? 2.271 5.744 8.678 1.00 90.06 82 GLN A N 1
ATOM 625 C CA . GLN A 1 82 ? 3.493 6.485 8.378 1.00 90.06 82 GLN A CA 1
ATOM 626 C C . GLN A 1 82 ? 4.667 5.897 9.154 1.00 90.06 82 GLN A C 1
ATOM 628 O O . GLN A 1 82 ? 4.680 5.930 10.380 1.00 90.06 82 GLN A O 1
ATOM 633 N N . ALA A 1 83 ? 5.669 5.404 8.437 1.00 87.06 83 ALA A N 1
ATOM 634 C CA . ALA A 1 83 ? 6.866 4.816 9.020 1.00 87.06 83 ALA A CA 1
ATOM 635 C C . ALA A 1 83 ? 8.132 5.488 8.477 1.00 87.06 83 ALA A C 1
ATOM 637 O O . ALA A 1 83 ? 8.195 5.885 7.306 1.00 87.06 83 ALA A O 1
ATOM 638 N N . GLY A 1 84 ? 9.133 5.649 9.341 1.00 84.56 84 GLY A N 1
ATOM 639 C CA . GLY A 1 84 ? 10.400 6.280 8.992 1.00 84.56 84 GLY A CA 1
ATOM 640 C C . GLY A 1 84 ? 11.580 5.672 9.739 1.00 84.56 84 GLY A C 1
ATOM 641 O O . GLY A 1 84 ? 11.596 5.698 10.967 1.00 84.56 84 GLY A O 1
ATOM 642 N N . GLY A 1 85 ? 12.582 5.192 9.010 1.00 83.88 85 GLY A N 1
ATOM 643 C CA . GLY A 1 85 ? 13.758 4.536 9.577 1.00 83.88 85 GLY A CA 1
ATOM 644 C C . GLY A 1 85 ? 14.569 3.794 8.535 1.00 83.88 85 GLY A C 1
ATOM 645 O O . GLY A 1 85 ? 13.987 3.363 7.544 1.00 83.88 85 GLY A O 1
ATOM 646 N N . ASP A 1 86 ? 15.864 3.575 8.772 1.00 87.62 86 ASP A N 1
ATOM 647 C CA . ASP A 1 86 ? 16.756 2.839 7.859 1.00 87.62 86 ASP A CA 1
ATOM 648 C C . ASP A 1 86 ? 16.142 1.516 7.387 1.00 87.62 86 ASP A C 1
ATOM 650 O O . ASP A 1 86 ? 16.290 1.142 6.226 1.00 87.62 86 ASP A O 1
ATOM 654 N N . ASN A 1 87 ? 15.404 0.821 8.262 1.00 88.56 87 ASN A N 1
ATOM 655 C CA . ASN A 1 87 ? 14.632 -0.364 7.902 1.00 88.56 87 ASN A CA 1
ATOM 656 C C . ASN A 1 87 ? 13.166 -0.221 8.318 1.00 88.56 87 ASN A C 1
ATOM 658 O O . ASN A 1 87 ? 12.870 -0.054 9.497 1.00 88.56 87 ASN A O 1
ATOM 662 N N . SER A 1 88 ? 12.247 -0.358 7.374 1.00 90.19 88 SER A N 1
ATOM 663 C CA . SER A 1 88 ? 10.809 -0.164 7.584 1.00 90.19 88 SER A CA 1
ATOM 664 C C . SER A 1 88 ? 10.036 -1.398 7.087 1.00 90.19 88 SER A C 1
ATOM 666 O O . SER A 1 88 ? 10.351 -1.946 6.028 1.00 90.19 88 SER A O 1
ATOM 668 N N . ASN A 1 89 ? 9.094 -1.901 7.886 1.00 91.69 89 ASN A N 1
ATOM 669 C CA . ASN A 1 89 ? 8.212 -3.023 7.569 1.00 91.69 89 ASN A CA 1
ATOM 670 C C . ASN A 1 89 ? 6.764 -2.672 7.928 1.00 91.69 89 ASN A C 1
ATOM 672 O O . ASN A 1 89 ? 6.374 -2.682 9.093 1.00 91.69 89 ASN A O 1
ATOM 676 N N . GLU A 1 90 ? 5.952 -2.400 6.915 1.00 93.06 90 GLU A N 1
ATOM 677 C CA . GLU A 1 90 ? 4.594 -1.899 7.084 1.00 93.06 90 GLU A CA 1
ATOM 678 C C . GLU A 1 90 ? 3.576 -2.876 6.503 1.00 93.06 90 GLU A C 1
ATOM 680 O O . GLU A 1 90 ? 3.686 -3.343 5.364 1.00 93.06 90 GLU A O 1
ATOM 685 N N . GLN A 1 91 ? 2.526 -3.152 7.272 1.00 92.75 91 GLN A N 1
ATOM 686 C CA . GLN A 1 91 ? 1.379 -3.933 6.829 1.00 92.75 91 GLN A CA 1
ATOM 687 C C . GLN A 1 91 ? 0.084 -3.171 7.080 1.00 92.75 91 GLN A C 1
ATOM 689 O O . GLN A 1 91 ? -0.232 -2.862 8.224 1.00 92.75 91 GLN A O 1
ATOM 694 N N . ALA A 1 92 ? -0.701 -2.958 6.029 1.00 92.44 92 ALA A N 1
ATOM 695 C CA . ALA A 1 92 ? -2.070 -2.462 6.124 1.00 92.44 92 ALA A CA 1
ATOM 696 C C . ALA A 1 92 ? -3.039 -3.512 5.561 1.00 92.44 92 ALA A C 1
ATOM 698 O O . ALA A 1 92 ? -2.753 -4.147 4.538 1.00 92.44 92 ALA A O 1
ATOM 699 N N . ARG A 1 93 ? -4.145 -3.758 6.267 1.00 91.88 93 ARG A N 1
ATOM 700 C CA . ARG A 1 93 ? -5.212 -4.684 5.853 1.00 91.88 93 ARG A CA 1
ATOM 701 C C . ARG A 1 93 ? -6.574 -4.031 6.051 1.00 91.88 93 ARG A C 1
ATOM 703 O O . ARG A 1 93 ? -6.773 -3.430 7.104 1.00 91.88 93 ARG A O 1
ATOM 710 N N . GLY A 1 94 ? -7.483 -4.270 5.115 1.00 90.81 94 GLY A N 1
ATOM 711 C CA . GLY A 1 94 ? -8.746 -3.562 4.931 1.00 90.81 94 GLY A CA 1
ATOM 712 C C . GLY A 1 94 ? -8.673 -2.624 3.728 1.00 90.81 94 GLY A C 1
ATOM 713 O O . GLY A 1 94 ? -7.611 -2.469 3.130 1.00 90.81 94 GLY A O 1
ATOM 714 N N . ASP A 1 95 ? -9.791 -2.028 3.345 1.00 93.06 95 ASP A N 1
ATOM 715 C CA . ASP A 1 95 ? -9.834 -1.187 2.149 1.00 93.06 95 ASP A CA 1
ATOM 716 C C . ASP A 1 95 ? -9.213 0.203 2.402 1.00 93.06 95 ASP A C 1
ATOM 718 O O . ASP A 1 95 ? -8.835 0.560 3.515 1.00 93.06 95 ASP A O 1
ATOM 722 N N . ASN A 1 96 ? -9.074 1.016 1.354 1.00 95.50 96 ASN A N 1
ATOM 723 C CA . ASN A 1 96 ? -8.836 2.465 1.443 1.00 95.50 96 ASN A CA 1
ATOM 724 C C . ASN A 1 96 ? -7.631 2.904 2.302 1.00 95.50 96 ASN A C 1
ATOM 726 O O . ASN A 1 96 ? -7.632 4.009 2.859 1.00 95.50 96 ASN A O 1
ATOM 730 N N . ASN A 1 97 ? -6.584 2.083 2.424 1.00 94.81 97 ASN A N 1
ATOM 731 C CA . ASN A 1 97 ? -5.438 2.451 3.248 1.00 94.81 97 ASN A CA 1
ATOM 732 C C . ASN A 1 97 ? -4.492 3.405 2.519 1.00 94.81 97 ASN A C 1
ATOM 734 O O . ASN A 1 97 ? -4.262 3.310 1.313 1.00 94.81 97 ASN A O 1
ATOM 738 N N . ASN A 1 98 ? -3.838 4.270 3.285 1.00 96.88 98 ASN A N 1
ATOM 739 C CA . ASN A 1 98 ? -2.729 5.095 2.837 1.00 96.88 98 ASN A CA 1
ATOM 740 C C . ASN A 1 98 ? -1.467 4.735 3.627 1.00 96.88 98 ASN A C 1
ATOM 742 O O . ASN A 1 98 ? -1.400 4.954 4.834 1.00 96.88 98 ASN A O 1
ATOM 746 N N . VAL A 1 99 ? -0.449 4.203 2.950 1.00 96.56 99 VAL A N 1
ATOM 747 C CA . VAL A 1 99 ? 0.812 3.787 3.581 1.00 96.56 99 VAL A CA 1
ATOM 748 C C . VAL A 1 99 ? 1.967 4.610 3.027 1.00 96.56 99 VAL A C 1
ATOM 750 O O . VAL A 1 99 ? 2.188 4.653 1.817 1.00 96.56 99 VAL A O 1
ATOM 753 N N . GLN A 1 100 ? 2.725 5.256 3.911 1.00 96.44 100 GLN A N 1
ATOM 754 C CA . GLN A 1 100 ? 3.923 6.019 3.575 1.00 96.44 100 GLN A CA 1
ATOM 755 C C . GLN A 1 100 ? 5.116 5.516 4.383 1.00 96.44 100 GLN A C 1
ATOM 757 O O . GLN A 1 100 ? 5.146 5.668 5.600 1.00 96.44 100 GLN A O 1
ATOM 762 N N . ALA A 1 101 ? 6.121 4.984 3.697 1.00 95.06 101 ALA A N 1
ATOM 763 C CA . ALA A 1 101 ? 7.352 4.497 4.307 1.00 95.06 101 ALA A CA 1
ATOM 764 C C . ALA A 1 101 ? 8.570 5.246 3.749 1.00 95.06 101 ALA A C 1
ATOM 766 O O . ALA A 1 101 ? 8.635 5.550 2.549 1.00 95.06 101 ALA A O 1
ATOM 767 N N . ARG A 1 102 ? 9.529 5.571 4.622 1.00 94.69 102 ARG A N 1
ATOM 768 C CA . ARG A 1 102 ? 10.794 6.236 4.267 1.00 94.69 102 ARG A CA 1
ATOM 769 C C . ARG A 1 102 ? 11.970 5.588 4.992 1.00 94.69 102 ARG A C 1
ATOM 771 O O . ARG A 1 102 ? 11.873 5.368 6.192 1.00 94.69 102 ARG A O 1
ATOM 778 N N . GLY A 1 103 ? 13.072 5.343 4.295 1.00 92.19 103 GLY A N 1
ATOM 779 C CA . GLY A 1 103 ? 14.171 4.535 4.826 1.00 92.19 103 GLY A CA 1
ATOM 780 C C . GLY A 1 103 ? 15.049 3.958 3.736 1.00 92.19 103 GLY A C 1
ATOM 781 O O . GLY A 1 103 ? 14.718 4.119 2.573 1.00 92.19 103 GLY A O 1
ATOM 782 N N . ASP A 1 104 ? 16.106 3.236 4.082 1.00 92.69 104 ASP A N 1
ATOM 783 C CA . ASP A 1 104 ? 16.989 2.621 3.084 1.00 92.69 104 ASP A CA 1
ATOM 784 C C . ASP A 1 104 ? 16.443 1.271 2.608 1.00 92.69 104 ASP A C 1
ATOM 786 O O . ASP A 1 104 ? 16.492 0.960 1.421 1.00 92.69 104 ASP A O 1
ATOM 790 N N . ASN A 1 105 ? 15.874 0.474 3.517 1.00 95.50 105 ASN A N 1
ATOM 791 C CA . ASN A 1 105 ? 15.280 -0.829 3.230 1.00 95.50 105 ASN A CA 1
ATOM 792 C C . ASN A 1 105 ? 13.819 -0.856 3.668 1.00 95.50 105 ASN A C 1
ATOM 794 O O . ASN A 1 105 ? 13.506 -0.912 4.857 1.00 95.50 105 ASN A O 1
ATOM 798 N N . ILE A 1 106 ? 12.911 -0.863 2.702 1.00 97.19 106 ILE A N 1
ATOM 799 C CA . ILE A 1 106 ? 11.478 -0.755 2.952 1.00 97.19 106 ILE A CA 1
ATOM 800 C C . ILE A 1 106 ? 10.767 -2.014 2.468 1.00 97.19 106 ILE A C 1
ATOM 802 O O . ILE A 1 106 ? 10.921 -2.437 1.319 1.00 97.19 106 ILE A O 1
ATOM 806 N N . TYR A 1 107 ? 9.919 -2.575 3.322 1.00 97.75 107 TYR A N 1
ATOM 807 C CA . TYR A 1 107 ? 8.956 -3.602 2.962 1.00 97.75 107 TYR A CA 1
ATOM 808 C C . TYR A 1 107 ? 7.543 -3.115 3.265 1.00 97.75 107 TYR A C 1
ATOM 810 O O . TYR A 1 107 ? 7.205 -2.898 4.420 1.00 97.75 107 TYR A O 1
ATOM 818 N N . VAL A 1 108 ? 6.689 -3.019 2.246 1.00 97.62 108 VAL A N 1
ATOM 819 C CA . VAL A 1 108 ? 5.277 -2.667 2.444 1.00 97.62 108 VAL A CA 1
ATOM 820 C C . VAL A 1 108 ? 4.371 -3.742 1.869 1.00 97.62 108 VAL A C 1
ATOM 822 O O . VAL A 1 108 ? 4.527 -4.161 0.718 1.00 97.62 108 VAL A O 1
ATOM 825 N N . GLN A 1 109 ? 3.370 -4.147 2.646 1.00 97.75 109 GLN A N 1
ATOM 826 C CA . GLN A 1 109 ? 2.260 -4.969 2.185 1.00 97.75 109 GLN A CA 1
ATOM 827 C C . GLN A 1 109 ? 0.922 -4.279 2.467 1.00 97.75 109 GLN A C 1
ATOM 829 O O . GLN A 1 109 ? 0.524 -4.143 3.621 1.00 97.75 109 GLN A O 1
ATOM 834 N N . ALA A 1 110 ? 0.200 -3.928 1.407 1.00 96.56 110 ALA A N 1
ATOM 835 C CA . ALA A 1 110 ? -1.201 -3.523 1.467 1.00 96.56 110 ALA A CA 1
ATOM 836 C C . ALA A 1 110 ? -2.084 -4.653 0.921 1.00 96.56 110 ALA A C 1
ATOM 838 O O . ALA A 1 110 ? -1.730 -5.315 -0.066 1.00 96.56 110 ALA A O 1
ATOM 839 N N . LYS A 1 111 ? -3.201 -4.919 1.591 1.00 96.50 111 LYS A N 1
ATOM 840 C CA . LYS A 1 111 ? -4.197 -5.908 1.170 1.00 96.50 111 LYS A CA 1
ATOM 841 C C . LYS A 1 111 ? -5.555 -5.242 1.035 1.00 96.50 111 LYS A C 1
ATOM 843 O O . LYS A 1 111 ? -5.778 -4.234 1.689 1.00 96.50 111 LYS A O 1
ATOM 848 N N . ASP A 1 112 ? -6.406 -5.881 0.246 1.00 97.00 112 ASP A N 1
ATOM 849 C CA . ASP A 1 112 ? -7.756 -5.444 -0.094 1.00 97.00 112 ASP A CA 1
ATOM 850 C C . ASP A 1 112 ? -7.722 -4.215 -1.030 1.00 97.00 112 ASP A C 1
ATOM 852 O O . ASP A 1 112 ? -6.700 -3.960 -1.688 1.00 97.00 112 ASP A O 1
ATOM 856 N N . ASP 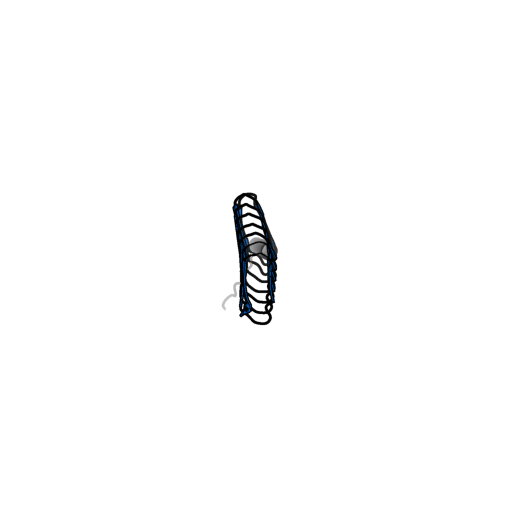A 1 113 ? -8.831 -3.506 -1.193 1.00 97.38 113 ASP A N 1
ATOM 857 C CA . ASP A 1 113 ? -9.024 -2.632 -2.351 1.00 97.38 113 ASP A CA 1
ATOM 858 C C . ASP A 1 113 ? -8.703 -1.160 -2.052 1.00 97.38 113 ASP A C 1
ATOM 860 O O . ASP A 1 113 ? -8.718 -0.694 -0.913 1.00 97.38 113 ASP A O 1
ATOM 864 N N . ASN A 1 114 ? -8.458 -0.379 -3.108 1.00 97.94 114 ASN A N 1
ATOM 865 C CA . ASN A 1 114 ? -8.324 1.084 -3.055 1.00 97.94 114 ASN A CA 1
ATOM 866 C C . ASN A 1 114 ? -7.168 1.604 -2.178 1.00 97.94 114 ASN A C 1
ATOM 868 O O . ASN A 1 114 ? -7.237 2.707 -1.630 1.00 97.94 114 ASN A O 1
ATOM 872 N N . ASN A 1 115 ? -6.079 0.849 -2.042 1.00 97.88 115 ASN A N 1
ATOM 873 C CA . ASN A 1 115 ? -4.930 1.280 -1.253 1.00 97.88 115 ASN A CA 1
ATOM 874 C C . ASN A 1 115 ? -3.997 2.206 -2.041 1.00 97.88 115 ASN A C 1
ATOM 876 O O . ASN A 1 115 ? -3.687 1.984 -3.213 1.00 97.88 115 ASN A O 1
ATOM 880 N N . ASN A 1 116 ? -3.447 3.205 -1.356 1.00 98.44 116 ASN A N 1
ATOM 881 C CA . ASN A 1 116 ? -2.393 4.076 -1.855 1.00 98.44 116 ASN A CA 1
ATOM 882 C C . ASN A 1 116 ? -1.096 3.842 -1.071 1.00 98.44 116 ASN A C 1
ATOM 884 O O . ASN A 1 116 ? -1.031 4.087 0.132 1.00 98.44 116 ASN A O 1
ATOM 888 N N . VAL A 1 117 ? -0.040 3.403 -1.752 1.00 98.38 117 VAL A N 1
ATOM 889 C CA . VAL A 1 117 ? 1.244 3.070 -1.124 1.00 98.38 117 VAL A CA 1
ATOM 890 C C . VAL A 1 117 ? 2.369 3.913 -1.709 1.00 98.38 117 VAL A C 1
ATOM 892 O O . VAL A 1 117 ? 2.563 3.956 -2.924 1.00 98.38 117 VAL A O 1
ATOM 895 N N . GLN A 1 118 ? 3.153 4.552 -0.842 1.00 98.19 118 GLN A N 1
ATOM 896 C CA . GLN A 1 118 ? 4.360 5.289 -1.208 1.00 98.19 118 GLN A CA 1
ATOM 897 C C . GLN A 1 118 ? 5.563 4.809 -0.392 1.00 98.19 118 GLN A C 1
ATOM 899 O O . GLN A 1 118 ? 5.606 4.997 0.821 1.00 98.19 118 GLN A O 1
ATOM 904 N N . ALA A 1 119 ? 6.568 4.267 -1.074 1.00 97.38 119 ALA A N 1
ATOM 905 C CA . ALA A 1 119 ? 7.860 3.905 -0.496 1.00 97.38 119 ALA A CA 1
ATOM 906 C C . ALA A 1 119 ? 8.962 4.794 -1.088 1.00 97.38 119 ALA A C 1
ATOM 908 O O . ALA A 1 119 ? 9.030 4.982 -2.309 1.00 97.38 119 ALA A O 1
ATOM 909 N N . ARG A 1 120 ? 9.795 5.396 -0.233 1.00 97.06 120 ARG A N 1
ATOM 910 C CA . ARG A 1 120 ? 10.916 6.250 -0.657 1.00 97.06 120 ARG A CA 1
ATOM 911 C C . ARG A 1 120 ? 12.189 5.835 0.063 1.00 97.06 120 ARG A C 1
ATOM 913 O O . ARG A 1 120 ? 12.284 6.042 1.270 1.00 97.06 120 ARG A O 1
ATOM 920 N N . GLY A 1 121 ? 13.136 5.308 -0.696 1.00 94.12 121 GLY A N 1
ATOM 921 C CA . GLY A 1 121 ? 14.271 4.592 -0.144 1.00 94.12 121 GLY A CA 1
ATOM 922 C C . GLY A 1 121 ? 15.050 3.820 -1.180 1.00 94.12 121 GLY A C 1
ATOM 923 O O . GLY A 1 121 ? 14.495 3.514 -2.231 1.00 94.12 121 GLY A O 1
ATOM 924 N N . ASP A 1 122 ? 16.295 3.473 -0.883 1.00 93.44 122 ASP A N 1
ATOM 925 C CA . ASP A 1 122 ? 17.177 2.816 -1.847 1.00 93.44 122 ASP A CA 1
ATOM 926 C C . ASP A 1 122 ? 16.661 1.434 -2.260 1.00 93.44 122 ASP A C 1
ATOM 928 O O . ASP A 1 122 ? 16.649 1.117 -3.444 1.00 93.44 122 ASP A O 1
ATOM 932 N N . ASN A 1 123 ? 16.171 0.628 -1.318 1.00 96.62 123 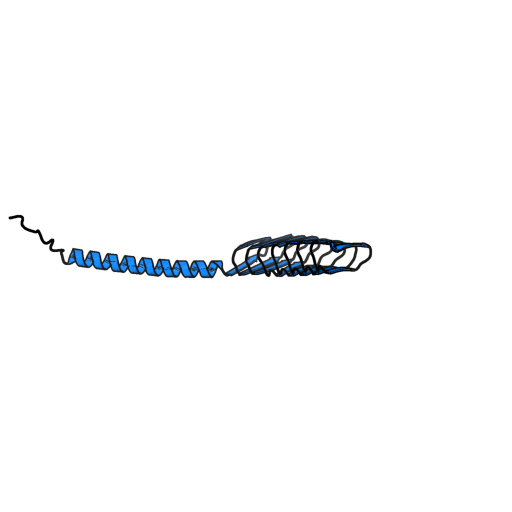ASN A N 1
ATOM 933 C CA . ASN A 1 123 ? 15.698 -0.732 -1.557 1.00 96.62 123 ASN A CA 1
ATOM 934 C C . ASN A 1 123 ? 14.237 -0.884 -1.120 1.00 96.62 123 ASN A C 1
ATOM 936 O O . ASN A 1 123 ? 13.943 -1.120 0.053 1.00 96.62 123 ASN A O 1
ATOM 940 N N . ASN A 1 124 ? 13.304 -0.820 -2.072 1.00 97.62 124 ASN A N 1
ATOM 941 C CA . ASN A 1 124 ? 11.873 -0.940 -1.786 1.00 97.62 124 ASN A CA 1
ATOM 942 C C . ASN A 1 124 ? 11.312 -2.278 -2.275 1.00 97.62 124 ASN A C 1
ATOM 944 O O . ASN A 1 124 ? 11.436 -2.631 -3.447 1.00 97.62 124 ASN A O 1
ATOM 948 N N . ASN A 1 125 ? 10.601 -2.995 -1.410 1.00 98.31 125 ASN A N 1
ATOM 949 C CA . ASN A 1 125 ? 9.798 -4.158 -1.769 1.00 98.31 125 ASN A CA 1
ATOM 950 C C . ASN A 1 125 ? 8.337 -3.900 -1.401 1.00 98.31 125 ASN A C 1
ATOM 952 O O . ASN A 1 125 ? 7.963 -3.956 -0.232 1.00 98.31 125 ASN A O 1
ATOM 956 N N . VAL A 1 126 ? 7.510 -3.617 -2.403 1.00 98.25 126 VAL A N 1
ATOM 957 C CA . VAL A 1 126 ? 6.116 -3.221 -2.197 1.00 98.25 126 VAL A CA 1
ATOM 958 C C . VAL A 1 126 ? 5.176 -4.231 -2.835 1.00 98.25 126 VAL A C 1
ATOM 960 O O . VAL A 1 126 ? 5.312 -4.574 -4.011 1.00 98.25 126 VAL A O 1
ATOM 963 N N . GLN A 1 127 ? 4.199 -4.699 -2.062 1.00 98.19 127 GLN A N 1
ATOM 964 C CA . GLN A 1 127 ? 3.155 -5.609 -2.516 1.00 98.19 127 GLN A CA 1
ATOM 965 C C . GLN A 1 127 ? 1.774 -5.029 -2.221 1.00 98.19 127 GLN A C 1
ATOM 967 O O . GLN A 1 127 ? 1.440 -4.803 -1.062 1.00 98.19 127 GLN A O 1
ATOM 972 N N . ALA A 1 128 ? 0.959 -4.868 -3.259 1.00 97.44 128 ALA A N 1
ATOM 973 C CA . ALA A 1 128 ? -0.465 -4.576 -3.144 1.00 97.44 128 ALA A CA 1
ATOM 974 C C . ALA A 1 128 ? -1.281 -5.776 -3.644 1.00 97.44 128 ALA A C 1
ATOM 976 O O . ALA A 1 128 ? -0.915 -6.428 -4.629 1.00 97.44 128 ALA A O 1
ATOM 977 N N . ARG A 1 129 ? -2.362 -6.117 -2.947 1.00 97.81 129 ARG A N 1
ATOM 978 C CA . ARG A 1 129 ? -3.309 -7.158 -3.368 1.00 97.81 129 ARG A CA 1
ATOM 979 C C . ARG A 1 129 ? -4.717 -6.626 -3.216 1.00 97.81 129 ARG A C 1
ATOM 981 O O . ARG A 1 129 ? -5.014 -6.197 -2.117 1.00 97.81 129 ARG A O 1
ATOM 988 N N . GLY A 1 130 ? -5.533 -6.771 -4.246 1.00 97.44 130 GLY A N 1
ATOM 989 C CA . GLY A 1 130 ? -6.850 -6.161 -4.370 1.00 97.44 130 GLY A CA 1
ATOM 990 C C . GLY A 1 130 ? -6.891 -5.250 -5.593 1.00 97.44 130 GLY A C 1
ATOM 991 O O . GLY A 1 130 ? -5.887 -5.077 -6.304 1.00 97.44 130 GLY A O 1
ATOM 992 N N . ASP A 1 131 ? -8.048 -4.664 -5.816 1.00 98.06 131 ASP A N 1
ATOM 993 C CA . ASP A 1 131 ? -8.342 -3.848 -6.979 1.00 98.06 131 ASP A CA 1
ATOM 994 C C . ASP A 1 131 ? -8.108 -2.360 -6.683 1.00 98.06 131 ASP A C 1
ATOM 996 O O . ASP A 1 131 ? -8.121 -1.910 -5.535 1.00 98.06 131 ASP A O 1
ATOM 1000 N N . ASN A 1 132 ? -7.901 -1.568 -7.737 1.00 98.25 132 ASN A N 1
ATOM 1001 C CA . ASN A 1 132 ? -7.787 -0.104 -7.675 1.00 98.25 132 ASN A CA 1
ATOM 1002 C C . ASN A 1 132 ? -6.659 0.425 -6.764 1.00 98.25 132 ASN A C 1
ATOM 1004 O O . ASN A 1 132 ? -6.743 1.535 -6.233 1.00 98.25 132 ASN A O 1
ATOM 1008 N N . ASN A 1 133 ? -5.584 -0.337 -6.573 1.00 98.25 133 ASN A N 1
ATOM 1009 C CA . ASN A 1 133 ? -4.443 0.113 -5.788 1.00 98.25 133 ASN A CA 1
ATOM 1010 C C . ASN A 1 133 ? -3.529 1.032 -6.609 1.00 98.25 133 ASN A C 1
ATOM 1012 O O . ASN A 1 133 ? -3.247 0.798 -7.786 1.00 98.25 133 ASN A O 1
ATOM 1016 N N . ASN A 1 134 ? -2.987 2.055 -5.954 1.00 98.56 134 ASN A N 1
ATOM 1017 C CA . ASN A 1 134 ? -1.973 2.942 -6.507 1.00 98.56 134 ASN A CA 1
ATOM 1018 C C . ASN A 1 134 ? -0.676 2.804 -5.712 1.00 98.56 134 ASN A C 1
ATOM 1020 O O . ASN A 1 134 ? -0.639 3.063 -4.511 1.00 98.56 134 ASN A O 1
ATOM 1024 N N . VAL A 1 135 ? 0.411 2.425 -6.376 1.00 98.38 135 VAL A N 1
ATOM 1025 C CA . VAL A 1 135 ? 1.692 2.166 -5.718 1.00 98.38 135 VAL A CA 1
ATOM 1026 C C . VAL A 1 135 ? 2.809 2.951 -6.379 1.00 98.38 135 VAL A C 1
ATOM 1028 O O . VAL A 1 135 ? 3.008 2.888 -7.592 1.00 98.38 135 VAL A O 1
ATOM 1031 N N . GLN A 1 136 ? 3.584 3.653 -5.558 1.00 98.12 136 GLN A N 1
ATOM 1032 C CA . GLN A 1 136 ? 4.767 4.390 -5.976 1.00 98.12 136 GLN A CA 1
ATOM 1033 C C . GLN A 1 136 ? 5.978 3.981 -5.140 1.00 98.12 136 GLN A C 1
ATOM 1035 O O . GLN A 1 136 ? 5.968 4.116 -3.917 1.00 98.12 136 GLN A O 1
ATOM 1040 N N . ALA A 1 137 ? 7.044 3.547 -5.805 1.00 97.50 137 ALA A N 1
ATOM 1041 C CA . ALA A 1 137 ? 8.353 3.335 -5.196 1.00 97.50 137 ALA A CA 1
ATOM 1042 C C . ALA A 1 137 ? 9.384 4.276 -5.831 1.00 97.50 137 ALA A C 1
ATOM 1044 O O . ALA A 1 137 ? 9.366 4.501 -7.045 1.00 97.50 137 ALA A O 1
ATOM 1045 N N . ARG A 1 138 ? 10.261 4.868 -5.018 1.00 97.25 138 ARG A N 1
ATOM 1046 C CA . ARG A 1 138 ? 11.339 5.746 -5.491 1.00 97.25 138 ARG A CA 1
ATOM 1047 C C . ARG A 1 138 ? 12.649 5.404 -4.796 1.00 97.25 138 ARG A C 1
ATOM 1049 O O . ARG A 1 138 ? 12.706 5.522 -3.574 1.00 97.25 138 ARG A O 1
ATOM 1056 N N . GLY A 1 139 ? 13.668 5.101 -5.593 1.00 94.25 139 GLY A N 1
ATOM 1057 C CA . GLY A 1 139 ? 15.045 4.835 -5.176 1.00 94.25 139 GLY A CA 1
ATOM 1058 C C . GLY A 1 139 ? 15.703 3.784 -6.062 1.00 94.25 139 GLY A C 1
ATOM 1059 O O . GLY A 1 139 ? 15.138 3.416 -7.090 1.00 94.25 139 GLY A O 1
ATOM 1060 N N . ASP A 1 140 ? 16.895 3.333 -5.697 1.00 93.69 140 ASP A N 1
ATOM 1061 C CA . ASP A 1 140 ? 17.790 2.639 -6.625 1.00 93.69 140 ASP A CA 1
ATOM 1062 C C . ASP A 1 140 ? 17.378 1.208 -6.987 1.00 93.69 140 ASP A C 1
ATOM 1064 O O . ASP A 1 140 ? 17.671 0.764 -8.092 1.00 93.69 140 ASP A O 1
ATOM 1068 N N . ASN A 1 141 ? 16.708 0.470 -6.104 1.00 96.50 141 ASN A N 1
ATOM 1069 C CA . ASN A 1 141 ? 16.313 -0.921 -6.317 1.00 96.50 141 ASN A CA 1
ATOM 1070 C C . ASN A 1 141 ? 14.874 -1.153 -5.846 1.00 96.50 141 ASN A C 1
ATOM 1072 O O . ASN A 1 141 ? 14.609 -1.406 -4.668 1.00 96.50 141 ASN A O 1
ATOM 1076 N N . ASN A 1 142 ? 13.923 -1.133 -6.778 1.00 97.25 142 ASN A N 1
ATOM 1077 C CA . ASN A 1 142 ? 12.509 -1.312 -6.446 1.00 97.25 142 ASN A CA 1
ATOM 1078 C C . ASN A 1 142 ? 11.971 -2.643 -6.974 1.00 97.25 142 ASN A C 1
ATOM 1080 O O . ASN A 1 142 ? 12.055 -2.933 -8.163 1.00 97.25 142 ASN A O 1
ATOM 1084 N N . ASN A 1 143 ? 11.331 -3.430 -6.114 1.00 98.12 143 ASN A N 1
ATOM 1085 C CA . ASN A 1 143 ? 10.512 -4.578 -6.488 1.00 98.12 143 ASN A CA 1
ATOM 1086 C C . ASN A 1 143 ? 9.061 -4.287 -6.108 1.00 98.12 143 ASN A C 1
ATOM 1088 O O . ASN A 1 143 ? 8.695 -4.299 -4.935 1.00 98.12 143 ASN A O 1
ATOM 1092 N N . VAL A 1 144 ? 8.233 -4.018 -7.107 1.00 98.00 144 VAL A N 1
ATOM 1093 C CA . VAL A 1 144 ? 6.865 -3.540 -6.925 1.00 98.00 144 VAL A CA 1
ATOM 1094 C C . VAL A 1 144 ? 5.908 -4.533 -7.570 1.00 98.00 144 VAL A C 1
ATOM 1096 O O . VAL A 1 144 ? 6.031 -4.848 -8.752 1.00 98.00 144 VAL A O 1
ATOM 1099 N N . ARG A 1 145 ? 4.958 -5.063 -6.797 1.00 97.88 145 ARG A N 1
ATOM 1100 C CA . ARG A 1 145 ? 4.011 -6.076 -7.278 1.00 97.88 145 ARG A CA 1
ATOM 1101 C C . ARG A 1 145 ? 2.578 -5.727 -6.911 1.00 97.88 145 ARG A C 1
ATOM 1103 O O . ARG A 1 145 ? 2.298 -5.473 -5.744 1.00 97.88 145 ARG A O 1
ATOM 1110 N N . ALA A 1 146 ? 1.678 -5.811 -7.881 1.00 96.94 146 ALA A N 1
ATOM 1111 C CA . ALA A 1 146 ? 0.237 -5.770 -7.666 1.00 96.94 146 ALA A CA 1
ATOM 1112 C C . ALA A 1 146 ? -0.443 -7.048 -8.159 1.00 96.94 146 ALA A C 1
ATOM 1114 O O . ALA A 1 146 ? 0.014 -7.690 -9.111 1.00 96.94 146 ALA A O 1
ATOM 1115 N N . ARG A 1 147 ? -1.537 -7.415 -7.492 1.00 97.81 147 ARG A N 1
ATOM 1116 C CA . ARG A 1 147 ? -2.483 -8.443 -7.938 1.00 97.81 147 ARG A CA 1
ATOM 1117 C C . ARG A 1 147 ? -3.903 -7.936 -7.742 1.00 97.81 147 ARG A C 1
ATOM 1119 O O . ARG A 1 147 ? -4.211 -7.565 -6.616 1.00 97.81 147 ARG A O 1
ATOM 1126 N N . GLY A 1 148 ? -4.719 -8.021 -8.781 1.00 97.00 148 GLY A N 1
ATOM 1127 C CA . GLY A 1 148 ? -6.060 -7.444 -8.857 1.00 97.00 148 GLY A CA 1
ATOM 1128 C C . GLY A 1 148 ? -6.158 -6.492 -10.045 1.00 97.00 148 GLY A C 1
ATOM 1129 O O . GLY A 1 148 ? -5.152 -6.203 -10.708 1.00 97.00 148 GLY A O 1
ATOM 1130 N N . ASP A 1 149 ? -7.354 -5.998 -10.294 1.00 97.50 149 ASP A N 1
ATOM 1131 C CA . ASP A 1 149 ? -7.684 -5.208 -11.469 1.00 97.50 149 ASP A CA 1
ATOM 1132 C C . ASP A 1 149 ? -7.502 -3.704 -11.210 1.00 97.50 149 ASP A C 1
ATOM 1134 O O . ASP A 1 149 ? -7.506 -3.226 -10.074 1.00 97.50 149 ASP A O 1
ATOM 1138 N N . ASN A 1 150 ? -7.339 -2.928 -12.283 1.00 97.62 150 ASN A N 1
ATOM 1139 C CA . ASN A 1 150 ? -7.256 -1.461 -12.261 1.00 97.62 150 ASN A CA 1
ATOM 1140 C C . ASN A 1 150 ? -6.127 -0.896 -11.373 1.00 97.62 150 ASN A C 1
ATOM 1142 O O . ASN A 1 150 ? -6.239 0.198 -10.818 1.00 97.62 150 ASN A O 1
ATOM 1146 N N . ASN A 1 151 ? -5.022 -1.626 -11.229 1.00 97.81 151 ASN A N 1
ATOM 1147 C CA . ASN A 1 151 ? -3.899 -1.187 -10.409 1.00 97.81 151 ASN A CA 1
ATOM 1148 C C . ASN A 1 151 ? -2.977 -0.229 -11.182 1.00 97.81 151 ASN A C 1
ATOM 1150 O O . ASN A 1 151 ? -2.676 -0.442 -12.355 1.00 97.81 151 ASN A O 1
ATOM 1154 N N . ASN A 1 152 ? -2.463 0.807 -10.520 1.00 97.88 152 ASN A N 1
ATOM 1155 C CA . ASN A 1 152 ? -1.484 1.732 -11.093 1.00 97.88 152 ASN A CA 1
ATOM 1156 C C . ASN A 1 152 ? -0.162 1.659 -10.327 1.00 97.88 152 ASN A C 1
ATOM 1158 O O . ASN A 1 152 ? -0.087 2.017 -9.154 1.00 97.88 152 ASN A O 1
ATOM 1162 N N . MET A 1 153 ? 0.898 1.231 -11.006 1.00 97.62 153 MET A N 1
ATOM 1163 C CA . MET A 1 153 ? 2.194 0.956 -10.391 1.00 97.62 153 MET A CA 1
ATOM 1164 C C . MET A 1 153 ? 3.277 1.811 -11.037 1.00 97.62 153 MET A C 1
ATOM 1166 O O . MET A 1 153 ? 3.449 1.796 -12.257 1.00 97.62 153 MET A O 1
ATOM 1170 N N . GLN A 1 154 ? 4.041 2.532 -10.219 1.00 96.38 154 GLN A N 1
ATOM 1171 C CA . GLN A 1 154 ? 5.159 3.346 -10.679 1.00 96.38 154 GLN A CA 1
ATOM 1172 C C . GLN A 1 154 ? 6.409 3.092 -9.842 1.00 96.38 154 GLN A C 1
ATOM 1174 O O . GLN A 1 154 ? 6.373 3.181 -8.615 1.00 96.38 154 GLN A O 1
ATOM 1179 N N . ALA A 1 155 ? 7.530 2.844 -10.509 1.00 95.19 155 ALA A N 1
ATOM 1180 C CA . ALA A 1 155 ? 8.839 2.778 -9.875 1.00 95.19 155 ALA A CA 1
ATOM 1181 C C . ALA A 1 155 ? 9.822 3.724 -10.574 1.00 95.19 155 ALA A C 1
ATOM 1183 O O . ALA A 1 155 ? 9.807 3.861 -11.801 1.00 95.19 155 ALA A O 1
ATOM 1184 N N . TRP A 1 156 ? 10.644 4.419 -9.797 1.00 93.69 156 TRP A N 1
ATOM 1185 C CA . TRP A 1 156 ? 11.532 5.460 -10.305 1.00 93.69 156 TRP A CA 1
ATOM 1186 C C . TRP A 1 156 ? 12.921 5.316 -9.718 1.00 93.69 156 TRP A C 1
ATOM 1188 O O . TRP A 1 156 ? 13.036 5.069 -8.519 1.00 93.69 156 TRP A O 1
ATOM 1198 N N . VAL A 1 157 ? 13.912 5.673 -10.540 1.00 87.69 157 VAL A N 1
ATOM 1199 C CA . VAL A 1 157 ? 15.350 5.633 -10.241 1.00 87.69 157 VAL A CA 1
ATOM 1200 C C . VAL A 1 157 ? 15.898 4.202 -10.333 1.00 87.69 157 VAL A C 1
ATOM 1202 O O . VAL A 1 157 ? 15.170 3.235 -10.131 1.00 87.69 157 VAL A O 1
ATOM 1205 N N . GLY A 1 158 ? 17.157 4.079 -10.763 1.00 89.81 158 GLY A N 1
ATOM 1206 C CA . GLY A 1 158 ? 17.926 2.833 -10.754 1.00 89.81 158 GLY A CA 1
ATOM 1207 C C . GLY A 1 158 ? 17.278 1.631 -11.453 1.00 89.81 158 GLY A C 1
ATOM 1208 O O . GLY A 1 158 ? 16.805 1.719 -12.589 1.00 89.81 158 GLY A O 1
ATOM 1209 N N . ASN A 1 159 ? 17.327 0.489 -10.774 1.00 94.81 159 ASN A N 1
ATOM 1210 C CA . ASN A 1 159 ? 16.912 -0.824 -11.239 1.00 94.81 159 ASN A CA 1
ATOM 1211 C C . ASN A 1 159 ? 15.533 -1.178 -10.672 1.00 94.81 159 ASN A C 1
ATOM 1213 O O . ASN A 1 159 ? 15.347 -1.308 -9.461 1.00 94.81 159 ASN A O 1
ATOM 1217 N N . ASN A 1 160 ? 14.554 -1.398 -11.543 1.00 95.94 160 ASN A N 1
ATOM 1218 C CA . ASN A 1 160 ? 13.182 -1.649 -11.113 1.00 95.94 160 ASN A CA 1
ATOM 1219 C C . ASN A 1 160 ? 12.661 -2.978 -11.647 1.00 95.94 160 ASN A C 1
ATOM 1221 O O . ASN A 1 160 ? 12.796 -3.287 -12.824 1.00 95.94 160 ASN A O 1
ATOM 1225 N N . ASN A 1 161 ? 11.975 -3.737 -10.804 1.00 97.38 161 ASN A N 1
ATOM 1226 C CA . ASN A 1 161 ? 11.174 -4.882 -11.198 1.00 97.38 161 ASN A CA 1
ATOM 1227 C C . ASN A 1 161 ? 9.719 -4.610 -10.823 1.00 97.38 161 ASN A C 1
ATOM 1229 O O . ASN A 1 161 ? 9.369 -4.643 -9.643 1.00 97.38 161 ASN A O 1
ATOM 1233 N N . VAL A 1 162 ? 8.876 -4.327 -11.813 1.00 97.19 162 VAL A N 1
ATOM 1234 C CA . VAL A 1 162 ? 7.475 -3.963 -11.590 1.00 97.19 162 VAL A CA 1
ATOM 1235 C C . VAL A 1 162 ? 6.563 -4.969 -12.275 1.00 97.19 162 VAL A C 1
ATOM 1237 O O . VAL A 1 162 ? 6.639 -5.161 -13.486 1.00 97.19 162 VAL A O 1
ATOM 1240 N N . GLN A 1 163 ? 5.694 -5.615 -11.498 1.00 97.06 163 GLN A N 1
ATOM 1241 C CA . GLN A 1 163 ? 4.752 -6.612 -11.996 1.00 97.06 163 GLN A CA 1
ATOM 1242 C C . GLN A 1 163 ? 3.320 -6.286 -11.572 1.00 97.06 163 GLN A C 1
ATOM 1244 O O . GLN A 1 163 ? 3.039 -6.189 -10.380 1.00 97.06 163 GLN A O 1
ATOM 1249 N N . ALA A 1 164 ? 2.400 -6.219 -12.527 1.00 95.81 164 ALA A N 1
ATOM 1250 C CA . ALA A 1 164 ? 0.965 -6.262 -12.271 1.00 95.81 164 ALA A CA 1
ATOM 1251 C C . ALA A 1 164 ? 0.375 -7.566 -12.817 1.00 95.81 164 ALA A C 1
ATOM 1253 O O . ALA A 1 164 ? 0.836 -8.084 -13.837 1.00 95.81 164 ALA A O 1
ATOM 1254 N N . ARG A 1 165 ? -0.609 -8.112 -12.103 1.00 96.81 165 ARG A N 1
ATOM 1255 C CA . ARG A 1 165 ? -1.437 -9.232 -12.559 1.00 96.81 165 ARG A CA 1
ATOM 1256 C C . ARG A 1 165 ? -2.900 -8.883 -12.343 1.00 96.81 165 ARG A C 1
ATOM 1258 O O . ARG A 1 165 ? -3.280 -8.724 -11.182 1.00 96.81 165 ARG A O 1
ATOM 1265 N N . GLY A 1 166 ? -3.668 -8.828 -13.415 1.00 93.62 166 GLY A N 1
ATOM 1266 C CA . GLY A 1 166 ? -5.062 -8.400 -13.412 1.00 93.62 166 GLY A CA 1
ATOM 1267 C C . GLY A 1 166 ? -5.335 -7.393 -14.521 1.00 93.62 166 GLY A C 1
ATOM 1268 O O . GLY A 1 166 ? -4.424 -6.770 -15.078 1.00 93.62 166 GLY A O 1
ATOM 1269 N N . ASP A 1 167 ? -6.610 -7.231 -14.828 1.00 95.06 167 ASP A N 1
ATOM 1270 C CA . ASP A 1 167 ? -7.071 -6.451 -15.961 1.00 95.06 167 ASP A CA 1
ATOM 1271 C C . ASP A 1 167 ? -6.880 -4.948 -15.716 1.00 95.06 167 ASP A C 1
ATOM 1273 O O . ASP A 1 167 ? -6.824 -4.467 -14.582 1.00 95.06 167 ASP A O 1
ATOM 1277 N N . ASN A 1 168 ? -6.760 -4.175 -16.800 1.00 95.38 168 ASN A N 1
ATOM 1278 C CA . ASN A 1 168 ? -6.700 -2.705 -16.779 1.00 95.38 168 ASN A CA 1
ATOM 1279 C C . ASN A 1 168 ? -5.611 -2.093 -15.877 1.00 95.38 168 ASN A C 1
ATOM 1281 O O . ASN A 1 168 ? -5.725 -0.946 -15.441 1.00 95.38 168 ASN A O 1
ATOM 1285 N N . SER A 1 169 ? -4.537 -2.831 -15.604 1.00 95.12 169 SER A N 1
ATOM 1286 C CA . SER A 1 169 ? -3.438 -2.321 -14.790 1.00 95.12 169 SER A CA 1
ATOM 1287 C C . SER A 1 169 ? -2.450 -1.501 -15.620 1.00 95.12 169 SER A C 1
ATOM 1289 O O . SER A 1 169 ? -2.015 -1.911 -16.697 1.00 95.12 169 SER A O 1
ATOM 1291 N N . ASN A 1 170 ? -2.043 -0.348 -15.095 1.00 95.88 170 ASN A N 1
ATOM 1292 C CA . ASN A 1 170 ? -1.008 0.494 -15.681 1.00 95.88 170 ASN A CA 1
ATOM 1293 C C . ASN A 1 170 ? 0.306 0.320 -14.919 1.00 95.88 170 ASN A C 1
ATOM 1295 O O . ASN A 1 170 ? 0.347 0.417 -13.692 1.00 95.88 170 ASN A O 1
ATOM 1299 N N . VAL A 1 171 ? 1.397 0.100 -15.649 1.00 95.44 171 VAL A N 1
ATOM 1300 C CA . VAL A 1 171 ? 2.710 -0.140 -15.053 1.00 95.44 171 VAL A CA 1
ATOM 1301 C C . VAL A 1 171 ? 3.760 0.729 -15.723 1.00 95.44 171 VAL A C 1
ATOM 1303 O O . VAL A 1 171 ? 3.917 0.709 -16.941 1.00 95.44 171 VAL A O 1
ATOM 1306 N N . GLN A 1 172 ? 4.505 1.484 -14.918 1.00 95.19 172 GLN A N 1
ATOM 1307 C CA . GLN A 1 172 ? 5.603 2.323 -15.385 1.00 95.19 172 GLN A CA 1
ATOM 1308 C C . GLN A 1 172 ? 6.844 2.130 -14.516 1.00 95.19 172 GLN A C 1
ATOM 1310 O O . GLN A 1 172 ? 6.772 2.110 -13.289 1.00 95.19 172 GLN A O 1
ATOM 1315 N N . ALA A 1 173 ? 8.003 2.047 -15.162 1.00 94.88 173 ALA A N 1
ATOM 1316 C CA . ALA A 1 173 ? 9.297 2.080 -14.498 1.00 94.88 173 ALA A CA 1
ATOM 1317 C C . ALA A 1 173 ? 10.243 3.019 -15.252 1.00 94.88 173 ALA A C 1
ATOM 1319 O O . ALA A 1 173 ? 10.275 2.996 -16.485 1.00 94.88 173 ALA A O 1
ATOM 1320 N N . ARG A 1 174 ? 10.999 3.851 -14.529 1.00 94.06 174 ARG A N 1
ATOM 1321 C CA . ARG A 1 174 ? 12.023 4.736 -15.110 1.00 94.06 174 ARG A CA 1
ATOM 1322 C C . ARG A 1 174 ? 13.344 4.604 -14.365 1.00 94.06 174 ARG A C 1
ATOM 1324 O O . ARG A 1 174 ? 13.353 4.634 -13.142 1.00 94.06 174 ARG A O 1
ATOM 1331 N N . GLY A 1 175 ? 14.440 4.525 -15.112 1.00 92.12 175 GLY A N 1
ATOM 1332 C CA . GLY A 1 175 ? 15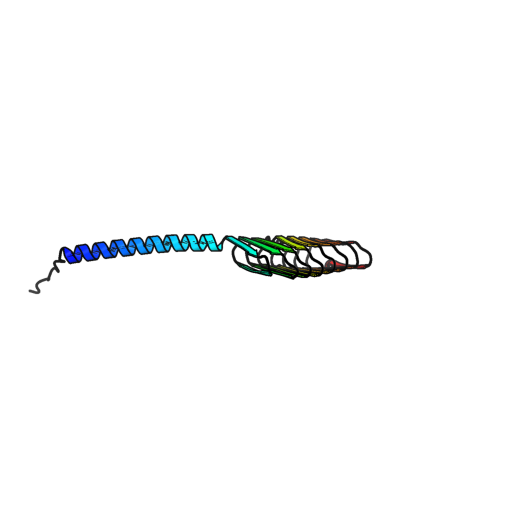.780 4.224 -14.605 1.00 92.12 175 GLY A CA 1
ATOM 1333 C C . GLY A 1 175 ? 16.552 3.394 -15.629 1.00 92.12 175 GLY A C 1
ATOM 1334 O O . GLY A 1 175 ? 16.079 3.241 -16.758 1.00 92.12 175 GLY A O 1
ATOM 1335 N N . ASP A 1 176 ? 17.696 2.852 -15.231 1.00 89.62 176 ASP A N 1
ATOM 1336 C CA . ASP A 1 176 ? 18.638 2.221 -16.156 1.00 89.62 176 ASP A CA 1
ATOM 1337 C C . ASP A 1 176 ? 18.241 0.775 -16.498 1.00 89.62 176 ASP A C 1
ATOM 1339 O O . ASP A 1 176 ? 18.159 0.427 -17.675 1.00 89.62 176 ASP A O 1
ATOM 1343 N N . ASN A 1 177 ? 17.919 -0.061 -15.498 1.00 92.50 177 ASN A N 1
ATOM 1344 C CA . ASN A 1 177 ? 17.624 -1.489 -15.706 1.00 92.50 177 ASN A CA 1
ATOM 1345 C C . ASN A 1 177 ? 16.241 -1.873 -15.174 1.00 92.50 177 ASN A C 1
ATOM 1347 O O . ASN A 1 177 ? 16.089 -2.331 -14.039 1.00 92.50 177 ASN A O 1
ATOM 1351 N N . ASN A 1 178 ? 15.222 -1.712 -16.018 1.00 94.19 178 ASN A N 1
ATOM 1352 C CA . ASN A 1 178 ? 13.839 -1.983 -15.639 1.00 94.19 178 ASN A CA 1
ATOM 1353 C C . ASN A 1 178 ? 13.305 -3.266 -16.278 1.00 94.19 178 ASN A C 1
ATOM 1355 O O . ASN A 1 178 ? 13.351 -3.433 -17.494 1.00 94.19 178 ASN A O 1
ATOM 1359 N N . ASN A 1 179 ? 12.714 -4.128 -15.458 1.00 96.25 179 ASN A N 1
ATOM 1360 C CA . ASN A 1 179 ? 11.861 -5.225 -15.883 1.00 96.25 179 ASN A CA 1
ATOM 1361 C C . ASN A 1 179 ? 10.408 -4.881 -15.546 1.00 96.25 179 ASN A C 1
ATOM 1363 O O . ASN A 1 179 ? 10.061 -4.707 -14.378 1.00 96.25 179 ASN A O 1
ATOM 1367 N N . VAL A 1 180 ? 9.559 -4.782 -16.567 1.00 95.12 180 VAL A N 1
ATOM 1368 C CA . VAL A 1 180 ? 8.145 -4.429 -16.415 1.00 95.12 180 VAL A CA 1
ATOM 1369 C C . VAL A 1 180 ? 7.282 -5.529 -17.014 1.00 95.12 180 VAL A C 1
ATOM 1371 O O . VAL A 1 180 ? 7.463 -5.904 -18.170 1.00 95.12 180 VAL A O 1
ATOM 1374 N N . GLN A 1 181 ? 6.338 -6.039 -16.226 1.00 93.44 181 GLN A N 1
ATOM 1375 C CA . GLN A 1 181 ? 5.379 -7.058 -16.646 1.00 93.44 181 GLN A CA 1
ATOM 1376 C C . GLN A 1 181 ? 3.963 -6.643 -16.242 1.00 93.44 181 GLN A C 1
ATOM 1378 O O . GLN A 1 181 ? 3.696 -6.409 -15.067 1.00 93.44 181 GLN A O 1
ATOM 1383 N N . ALA A 1 182 ? 3.049 -6.605 -17.203 1.00 88.25 182 ALA A N 1
ATOM 1384 C CA . ALA A 1 182 ? 1.613 -6.532 -16.963 1.00 88.25 182 ALA A CA 1
ATOM 1385 C C . ALA A 1 182 ? 0.992 -7.780 -17.598 1.00 88.25 182 ALA A C 1
ATOM 1387 O O . ALA A 1 182 ? 1.307 -8.091 -18.750 1.00 88.25 182 ALA A O 1
ATOM 1388 N N . MET A 1 183 ? 0.227 -8.537 -16.813 1.00 85.56 183 MET A N 1
ATOM 1389 C CA . MET A 1 183 ? -0.336 -9.840 -17.179 1.00 85.56 183 MET A CA 1
ATOM 1390 C C . MET A 1 183 ? -1.819 -9.896 -16.874 1.00 85.56 183 MET A C 1
ATOM 1392 O O . MET A 1 183 ? -2.181 -9.409 -15.779 1.00 85.56 183 MET A O 1
#

Organism: Mizuhopecten yessoensis (NCBI:txid6573)

Secondary structure (DSSP, 8-state):
----------HHHHHHHHHHHHHHHHHHHHHHHHHHHHHHHHSEEEEEESSS-EEEESSEEEEEEESSEEEEEEESSEEEEEEESSEEEEEEESSS-EEEEESSEEEEEEESSS-EEEEESSEEEEEEESSS-EEEEESSEEEEEEESSS-EEEEESSEEEEEEESTT-EEEEESSEEEEEE-